Protein AF-A0A7L0F849-F1 (afdb_monomer_lite)

Secondary structure (DSSP, 8-state):
--------TT-HHHHHHHHTSS-HHHHHHHHHHHHHHHHHHHHHH--HHHHHHHHHHHHHHHHHTT---HHHHHHHHHHHHHHHTT-TTTHHHHHHHHHHHHHHHHHHHHHHHHHHHHHHHTT--------

Sequence (131 aa):
GQNKICFIPGMVGPMLEMTLIPEVELRKATIPIFFDMMVCEYQRTGEFKKFENEIILKLDHEVEGGRGDEHYMQLFESILTECASQYTDIFNLVEGFVSLVKGLLEKLLDYRTVMNDESKDNRMSCTVNLL

pLDDT: mean 84.57, std 17.0, range [39.69, 98.25]

Radius of gyration: 18.95 Å; chains: 1; bounding box: 55×26×63 Å

InterPro domains:
  IPR026791 Dedicator of cytokinesis [PTHR45653] (1-131)
  IPR056372 Dedicator of cytokinesis, TPR repeats region [PF23554] (1-79)

Structure (mmCIF, N/CA/C/O backbone):
data_AF-A0A7L0F849-F1
#
_entry.id   AF-A0A7L0F849-F1
#
loop_
_atom_site.group_PDB
_atom_site.id
_atom_site.type_symbol
_atom_site.label_atom_id
_atom_site.label_alt_id
_atom_site.label_comp_id
_atom_site.label_asym_id
_atom_site.label_entity_id
_atom_site.label_seq_id
_atom_site.pdbx_PDB_ins_code
_atom_site.Cartn_x
_atom_site.Cartn_y
_atom_site.Cartn_z
_atom_site.occupancy
_atom_site.B_iso_or_equiv
_atom_site.auth_seq_id
_atom_site.auth_comp_id
_atom_site.auth_asym_id
_atom_site.auth_atom_id
_atom_site.pdbx_PDB_model_num
ATOM 1 N N . GLY A 1 1 ? -17.677 -10.323 14.337 1.00 42.34 1 GLY A N 1
ATOM 2 C CA . GLY A 1 1 ? -17.640 -11.478 15.259 1.00 42.34 1 GLY A CA 1
ATOM 3 C C . GLY A 1 1 ? -16.326 -11.483 16.014 1.00 42.34 1 GLY A C 1
ATOM 4 O O . GLY A 1 1 ? -15.367 -10.921 15.505 1.00 42.34 1 GLY A O 1
ATOM 5 N N . GLN A 1 2 ? -16.275 -12.108 17.192 1.00 40.06 2 GLN A N 1
ATOM 6 C CA . GLN A 1 2 ? -15.098 -12.186 18.083 1.00 40.06 2 GLN A CA 1
ATOM 7 C C . GLN A 1 2 ? -13.898 -12.979 17.509 1.00 40.06 2 GLN A C 1
ATOM 9 O O . GLN A 1 2 ? -12.926 -13.212 18.212 1.00 40.06 2 GLN A O 1
ATOM 14 N N . ASN A 1 3 ? -13.942 -13.324 16.219 1.00 46.09 3 ASN A N 1
ATOM 15 C CA . ASN A 1 3 ? -12.873 -13.971 15.460 1.00 46.09 3 ASN A CA 1
ATOM 16 C C . ASN A 1 3 ? -12.267 -13.010 14.421 1.00 46.09 3 ASN A C 1
ATOM 18 O O . ASN A 1 3 ? -11.941 -13.434 13.314 1.00 46.09 3 ASN A O 1
ATOM 22 N N . LYS A 1 4 ? -12.171 -11.703 14.714 1.00 50.84 4 LYS A N 1
ATOM 23 C CA . LYS A 1 4 ? -11.289 -10.840 13.915 1.00 50.84 4 LYS A CA 1
ATOM 24 C C . LYS A 1 4 ? -9.880 -11.365 14.166 1.00 50.84 4 LYS A C 1
ATOM 26 O O . LYS A 1 4 ? -9.388 -11.233 15.281 1.00 50.84 4 LYS A O 1
ATOM 31 N N . ILE A 1 5 ? -9.351 -12.079 13.173 1.00 54.16 5 ILE A N 1
ATOM 32 C CA . ILE A 1 5 ? -8.058 -12.764 13.161 1.00 54.16 5 ILE A CA 1
ATOM 33 C C . ILE A 1 5 ? -7.067 -11.901 13.935 1.00 54.16 5 ILE A C 1
ATOM 35 O O . ILE A 1 5 ? -6.765 -10.785 13.516 1.00 54.16 5 ILE A O 1
ATOM 39 N N . CYS A 1 6 ? -6.651 -12.380 15.112 1.00 48.22 6 CYS A N 1
ATOM 40 C CA . CYS A 1 6 ? -5.618 -11.708 15.880 1.00 48.22 6 CYS A CA 1
ATOM 41 C C . CYS A 1 6 ? -4.441 -11.479 14.946 1.00 48.22 6 CYS A C 1
ATOM 43 O O . CYS A 1 6 ? -3.970 -12.417 14.298 1.00 48.22 6 CYS A O 1
ATOM 45 N N . PHE A 1 7 ? -3.971 -10.240 14.898 1.00 53.50 7 PHE A N 1
ATOM 46 C CA . PHE A 1 7 ? -2.702 -9.947 14.280 1.00 53.50 7 PHE A CA 1
ATOM 47 C C . PHE A 1 7 ? -1.636 -10.755 15.024 1.00 53.50 7 PHE A C 1
ATOM 49 O O . PHE A 1 7 ? -1.348 -10.490 16.191 1.00 53.50 7 PHE A O 1
ATOM 56 N N . ILE A 1 8 ? -1.110 -11.796 14.380 1.00 54.97 8 ILE A N 1
ATOM 57 C CA . ILE A 1 8 ? 0.139 -12.408 14.813 1.00 54.97 8 ILE A CA 1
ATOM 58 C C . ILE A 1 8 ? 1.214 -11.441 14.314 1.00 54.97 8 ILE A C 1
ATOM 60 O O . ILE A 1 8 ? 1.282 -11.231 13.098 1.00 54.97 8 ILE A O 1
ATOM 64 N N . PRO A 1 9 ? 2.022 -10.826 15.197 1.00 55.06 9 PRO A N 1
ATOM 65 C CA . PRO A 1 9 ? 3.178 -10.043 14.772 1.00 55.06 9 PRO A CA 1
ATOM 66 C C . PRO A 1 9 ? 3.971 -10.853 13.734 1.00 55.06 9 PRO A C 1
ATOM 68 O O . PRO A 1 9 ? 4.430 -11.952 14.038 1.00 55.06 9 PRO A O 1
ATOM 71 N N . GLY A 1 10 ? 4.026 -10.363 12.491 1.00 66.19 10 GLY A N 1
ATOM 72 C CA . GLY A 1 10 ? 4.572 -11.094 11.339 1.00 66.19 10 GLY A CA 1
ATOM 73 C C . GLY A 1 10 ? 3.582 -11.427 10.211 1.00 66.19 10 GLY A C 1
ATOM 74 O O . GLY A 1 10 ? 4.027 -11.848 9.150 1.00 66.19 10 GLY A O 1
ATOM 75 N N . MET A 1 11 ? 2.268 -11.214 10.373 1.00 73.88 11 MET A N 1
ATOM 76 C CA . MET A 1 11 ? 1.285 -11.426 9.288 1.00 73.88 11 MET A CA 1
ATOM 77 C C . MET A 1 11 ? 1.172 -10.262 8.295 1.00 73.88 11 MET A C 1
ATOM 79 O O . MET A 1 11 ? 0.661 -10.461 7.195 1.00 73.88 11 MET A O 1
ATOM 83 N N . VAL A 1 12 ? 1.651 -9.067 8.654 1.00 76.56 12 VAL A N 1
ATOM 84 C CA . VAL A 1 12 ? 1.634 -7.888 7.770 1.00 76.56 12 VAL A CA 1
ATOM 85 C C 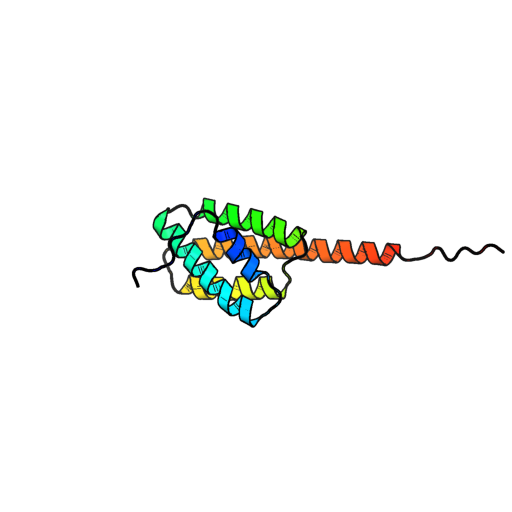. VAL A 1 12 ? 2.426 -8.147 6.490 1.00 76.56 12 VAL A C 1
ATOM 87 O O . VAL A 1 12 ? 1.913 -7.881 5.408 1.00 76.56 12 VAL A O 1
ATOM 90 N N . GLY A 1 13 ? 3.630 -8.717 6.604 1.00 83.69 13 GLY A N 1
ATOM 91 C CA . GLY A 1 13 ? 4.498 -9.001 5.460 1.00 83.69 13 GLY A CA 1
ATOM 92 C C . GLY A 1 13 ? 3.833 -9.927 4.436 1.00 83.69 13 GLY A C 1
ATOM 93 O O . GLY A 1 13 ? 3.614 -9.495 3.310 1.00 83.69 13 GLY A O 1
ATOM 94 N N . PRO A 1 14 ? 3.422 -11.151 4.819 1.00 88.19 14 PRO A N 1
ATOM 95 C CA . PRO A 1 14 ? 2.726 -12.068 3.918 1.00 88.19 14 PRO A CA 1
ATOM 96 C C . PRO A 1 14 ? 1.440 -11.490 3.316 1.00 88.19 14 PRO A C 1
ATOM 98 O O . PRO A 1 14 ? 1.124 -11.763 2.162 1.00 88.19 14 PRO A O 1
ATOM 101 N N . MET A 1 15 ? 0.689 -10.677 4.067 1.00 89.81 15 MET A N 1
ATOM 102 C CA . MET A 1 15 ? -0.529 -10.052 3.540 1.00 89.81 15 MET A CA 1
ATOM 103 C C . MET A 1 15 ? -0.223 -8.952 2.525 1.00 89.81 15 MET A C 1
ATOM 105 O O . MET A 1 15 ? -0.876 -8.904 1.488 1.00 89.81 15 MET A O 1
ATOM 109 N N . LEU A 1 16 ? 0.800 -8.131 2.764 1.00 90.75 16 LEU A N 1
ATOM 110 C CA . LEU A 1 16 ? 1.300 -7.170 1.778 1.00 90.75 16 LEU A CA 1
ATOM 111 C C . LEU A 1 16 ? 1.851 -7.880 0.532 1.00 90.75 16 LEU A C 1
ATOM 113 O O . LEU A 1 16 ? 1.637 -7.454 -0.596 1.00 90.75 16 LEU A O 1
ATOM 117 N N . GLU A 1 17 ? 2.528 -9.012 0.703 1.00 93.19 17 GLU A N 1
ATOM 118 C CA . GLU A 1 17 ? 2.983 -9.815 -0.427 1.00 93.19 17 GLU A CA 1
ATOM 119 C C . GLU A 1 17 ? 1.801 -10.331 -1.260 1.00 93.19 17 GLU A C 1
ATOM 121 O O . GLU A 1 17 ? 1.875 -10.332 -2.486 1.00 93.19 17 GLU A O 1
ATOM 126 N N . MET A 1 18 ? 0.685 -10.718 -0.644 1.00 94.44 18 MET A N 1
ATOM 127 C CA . MET A 1 18 ? -0.509 -11.135 -1.388 1.00 94.44 18 MET A CA 1
ATOM 128 C C . MET A 1 18 ? -1.090 -9.998 -2.241 1.00 94.44 18 MET A C 1
ATOM 130 O O . MET A 1 18 ? -1.483 -10.242 -3.383 1.00 94.44 18 MET A O 1
ATOM 134 N N . THR A 1 19 ? -1.085 -8.754 -1.744 1.00 96.00 19 THR A N 1
ATOM 135 C CA . THR A 1 19 ? -1.595 -7.601 -2.510 1.00 96.00 19 THR A CA 1
ATOM 136 C C . THR A 1 19 ? -0.737 -7.287 -3.739 1.00 96.00 19 THR A C 1
ATOM 138 O O . THR A 1 19 ? -1.227 -6.682 -4.687 1.00 96.00 19 THR A O 1
ATOM 141 N N . LEU A 1 20 ? 0.524 -7.721 -3.777 1.00 96.38 20 LEU A N 1
ATOM 142 C CA . LEU A 1 20 ? 1.445 -7.475 -4.891 1.00 96.38 20 LEU A CA 1
ATOM 143 C C . LEU A 1 20 ? 1.316 -8.481 -6.050 1.00 96.38 20 LEU A C 1
ATOM 145 O O . LEU A 1 20 ? 1.956 -8.301 -7.089 1.00 96.38 20 LEU A O 1
ATOM 149 N N . ILE A 1 21 ? 0.508 -9.538 -5.912 1.00 96.44 21 ILE A N 1
ATOM 150 C CA . ILE A 1 21 ? 0.276 -10.521 -6.983 1.00 96.44 21 ILE A CA 1
ATOM 151 C C . ILE A 1 21 ? -0.410 -9.823 -8.176 1.00 96.44 21 ILE A C 1
ATOM 153 O O . ILE A 1 21 ? -1.365 -9.072 -7.962 1.00 96.44 21 ILE A O 1
ATOM 157 N N . PRO A 1 22 ? 0.045 -10.024 -9.432 1.00 95.75 22 PRO A N 1
ATOM 158 C CA . PRO A 1 22 ? -0.497 -9.360 -10.623 1.00 95.75 22 PRO A CA 1
ATOM 159 C C . PRO A 1 22 ? -1.827 -9.959 -11.099 1.00 95.75 22 PRO A C 1
ATOM 161 O O . PRO A 1 22 ? -2.015 -10.263 -12.273 1.00 95.75 22 PRO A O 1
ATOM 164 N N . GLU A 1 23 ? -2.771 -10.105 -10.173 1.00 97.38 23 GLU A N 1
ATOM 165 C CA . GLU A 1 23 ? -4.129 -10.569 -10.424 1.00 97.38 23 GLU A CA 1
ATOM 166 C C . GLU A 1 23 ? -5.116 -9.550 -9.849 1.00 97.38 23 GLU A C 1
ATOM 168 O O . GLU A 1 23 ? -5.223 -9.373 -8.638 1.00 97.38 23 GLU A O 1
ATOM 173 N N . VAL A 1 24 ? -5.826 -8.842 -10.731 1.00 95.62 24 VAL A N 1
ATOM 174 C CA . VAL A 1 24 ? -6.680 -7.698 -10.363 1.00 95.62 24 VAL A CA 1
ATOM 175 C C . VAL A 1 24 ? -7.746 -8.050 -9.329 1.00 95.62 24 VAL A C 1
ATOM 177 O O . VAL A 1 24 ? -7.943 -7.300 -8.374 1.00 95.62 24 VAL A O 1
ATOM 180 N N . GLU A 1 25 ? -8.405 -9.194 -9.492 1.00 97.06 25 GLU A N 1
ATOM 181 C CA . GLU A 1 25 ? -9.464 -9.630 -8.583 1.00 97.06 25 GLU A CA 1
ATOM 182 C C . GLU A 1 25 ? -8.894 -9.990 -7.210 1.00 97.06 25 GLU A C 1
ATOM 184 O O . GLU A 1 25 ? -9.483 -9.640 -6.187 1.00 97.06 25 GLU A O 1
ATOM 189 N N . LEU A 1 26 ? -7.694 -10.580 -7.173 1.00 96.31 26 LEU A N 1
ATOM 190 C CA . LEU A 1 26 ? -7.002 -10.846 -5.919 1.00 96.31 26 LEU A CA 1
ATOM 191 C C . LEU A 1 26 ? -6.623 -9.541 -5.219 1.00 96.31 26 LEU A C 1
ATOM 193 O O . LEU A 1 26 ? -6.955 -9.381 -4.051 1.00 96.31 26 LEU A O 1
ATOM 197 N N . ARG A 1 27 ? -6.033 -8.571 -5.932 1.00 97.75 27 ARG A N 1
ATOM 198 C CA . ARG A 1 27 ? -5.692 -7.246 -5.379 1.00 97.75 27 ARG A CA 1
ATOM 199 C C . ARG A 1 27 ? -6.905 -6.567 -4.755 1.00 97.75 27 ARG A C 1
ATOM 201 O O . ARG A 1 27 ? -6.845 -6.133 -3.605 1.00 97.75 27 ARG A O 1
ATOM 208 N N . LYS A 1 28 ? -8.015 -6.519 -5.495 1.00 97.50 28 LYS A N 1
ATOM 209 C CA . LYS A 1 28 ? -9.278 -5.931 -5.033 1.00 97.50 28 LYS A CA 1
ATOM 210 C C . LYS A 1 28 ? -9.855 -6.649 -3.816 1.00 97.50 28 LYS A C 1
ATOM 212 O O . LYS A 1 28 ? -10.481 -5.996 -2.991 1.00 97.50 28 LYS A O 1
ATOM 217 N N . ALA A 1 29 ? -9.636 -7.955 -3.681 1.00 96.31 29 ALA A N 1
ATOM 218 C CA . ALA A 1 29 ? -10.049 -8.708 -2.503 1.00 96.31 29 ALA A CA 1
ATOM 219 C C . ALA A 1 29 ? -9.094 -8.514 -1.311 1.00 96.31 29 ALA A C 1
ATOM 221 O O . ALA A 1 29 ? -9.545 -8.423 -0.172 1.00 96.31 29 ALA A O 1
ATOM 222 N N . THR A 1 30 ? -7.782 -8.437 -1.546 1.00 96.19 30 THR A N 1
ATOM 223 C CA . THR A 1 30 ? -6.766 -8.430 -0.483 1.00 96.19 30 THR A CA 1
ATOM 224 C C . THR A 1 30 ? -6.472 -7.044 0.078 1.00 96.19 30 THR A C 1
ATOM 226 O O . THR A 1 30 ? -6.189 -6.940 1.266 1.00 96.19 30 THR A O 1
ATOM 229 N N . ILE A 1 31 ? -6.539 -5.976 -0.727 1.00 96.69 31 ILE A N 1
ATOM 230 C CA . ILE A 1 31 ? -6.241 -4.608 -0.261 1.00 96.69 31 ILE A CA 1
ATOM 231 C C . ILE A 1 31 ? -7.233 -4.144 0.830 1.00 96.69 31 ILE A C 1
ATOM 233 O O . ILE A 1 31 ? -6.767 -3.633 1.849 1.00 96.69 31 ILE A O 1
ATOM 237 N N . PRO A 1 32 ? -8.559 -4.374 0.718 1.00 95.44 32 PRO A N 1
ATOM 238 C CA . PRO A 1 32 ? -9.491 -4.068 1.808 1.00 95.44 32 PRO A CA 1
ATOM 239 C C . PRO A 1 32 ? -9.216 -4.884 3.077 1.00 95.44 32 PRO A C 1
ATOM 241 O O . PRO A 1 32 ? -9.283 -4.358 4.182 1.00 95.44 32 PRO A O 1
ATOM 244 N N . ILE A 1 33 ? -8.846 -6.162 2.933 1.00 93.44 33 ILE A N 1
ATOM 245 C CA . ILE A 1 33 ? -8.486 -7.017 4.076 1.00 93.44 33 ILE A CA 1
ATOM 246 C C . ILE A 1 33 ? -7.224 -6.478 4.761 1.00 93.44 33 ILE A C 1
ATOM 248 O O . ILE A 1 33 ? -7.163 -6.402 5.986 1.00 93.44 33 ILE A O 1
ATOM 252 N N . PHE A 1 34 ? -6.229 -6.064 3.976 1.00 92.06 34 PHE A N 1
ATOM 253 C CA . PHE A 1 34 ? -5.016 -5.426 4.478 1.00 92.06 34 PHE A CA 1
ATOM 254 C C . PHE A 1 34 ? -5.327 -4.117 5.224 1.00 92.06 34 PHE A C 1
ATOM 256 O O . PHE A 1 34 ? -4.778 -3.883 6.302 1.00 92.06 34 PHE A O 1
ATOM 263 N N . PHE A 1 35 ? -6.254 -3.302 4.712 1.00 92.44 35 PHE A N 1
ATOM 264 C CA . PHE A 1 35 ? -6.747 -2.120 5.420 1.00 92.44 35 PHE A CA 1
ATOM 265 C C . PHE A 1 35 ? -7.392 -2.484 6.762 1.00 92.44 35 PHE A C 1
ATOM 267 O O . PHE A 1 35 ? -7.029 -1.916 7.791 1.00 92.44 35 PHE A O 1
ATOM 274 N N . ASP A 1 36 ? -8.305 -3.456 6.785 1.00 90.62 36 ASP A N 1
ATOM 275 C CA . ASP A 1 36 ? -8.955 -3.892 8.024 1.00 90.62 36 ASP A CA 1
ATOM 276 C C . ASP A 1 36 ? -7.926 -4.364 9.062 1.00 90.62 36 ASP A C 1
ATOM 278 O O . ASP A 1 36 ? -8.053 -4.069 10.254 1.00 90.62 36 ASP A O 1
ATOM 282 N N . MET A 1 37 ? -6.871 -5.052 8.613 1.00 86.19 37 MET A N 1
ATOM 283 C CA . MET A 1 37 ? -5.755 -5.454 9.468 1.00 86.19 37 MET A CA 1
ATOM 284 C C . MET A 1 37 ? -5.000 -4.251 10.039 1.00 86.19 37 MET A C 1
ATOM 286 O O . MET A 1 37 ? -4.744 -4.221 11.244 1.00 86.19 37 MET A O 1
ATOM 290 N N . MET A 1 38 ? -4.685 -3.252 9.210 1.00 86.88 38 MET A N 1
ATOM 291 C CA . MET A 1 38 ? -4.054 -2.002 9.644 1.00 86.88 38 MET A CA 1
ATOM 292 C C . MET A 1 38 ? -4.886 -1.305 10.725 1.00 86.88 38 MET A C 1
ATOM 294 O O . MET A 1 38 ? -4.360 -0.939 11.778 1.00 86.88 38 MET A O 1
ATOM 298 N N . VAL A 1 39 ? -6.193 -1.147 10.495 1.00 87.75 39 VAL A N 1
ATOM 299 C CA . VAL A 1 39 ? -7.097 -0.488 11.448 1.00 87.75 39 VAL A CA 1
ATOM 300 C C . VAL A 1 39 ? -7.178 -1.264 12.756 1.00 87.75 39 VAL A C 1
ATOM 302 O O . VAL A 1 39 ? -7.086 -0.667 13.828 1.00 87.75 39 VAL A O 1
ATOM 305 N N . CYS A 1 40 ? -7.314 -2.590 12.696 1.00 85.00 40 CYS A N 1
ATOM 306 C CA . CYS A 1 40 ? -7.338 -3.422 13.896 1.00 85.00 40 CYS A CA 1
ATOM 307 C C . CYS A 1 40 ? -6.037 -3.327 14.704 1.00 85.00 40 CYS A C 1
ATOM 309 O O . CYS A 1 40 ? -6.092 -3.247 15.933 1.00 85.00 40 CYS A O 1
ATOM 311 N N . GLU A 1 41 ? -4.879 -3.294 14.046 1.00 81.75 41 GLU A N 1
ATOM 312 C CA . GLU A 1 41 ? -3.592 -3.164 14.733 1.00 81.75 41 GLU A CA 1
ATOM 313 C C . GLU A 1 41 ? -3.413 -1.775 15.357 1.00 81.75 41 GLU A C 1
ATOM 315 O O . GLU A 1 41 ? -2.967 -1.658 16.506 1.00 81.75 41 GLU A 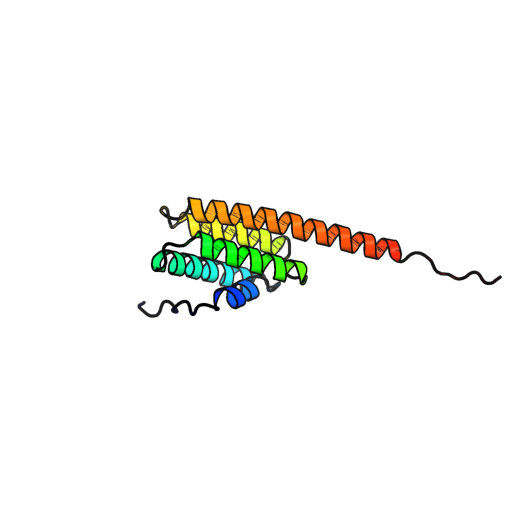O 1
ATOM 320 N N . TYR A 1 42 ? -3.835 -0.720 14.656 1.00 85.69 42 TYR A N 1
ATOM 321 C CA . TYR A 1 42 ? -3.836 0.634 15.200 1.00 85.69 42 TYR A CA 1
ATOM 322 C C . TYR A 1 42 ? -4.768 0.762 16.411 1.00 85.69 42 TYR A C 1
ATOM 324 O O . TYR A 1 42 ? -4.358 1.288 17.440 1.00 85.69 42 TYR A O 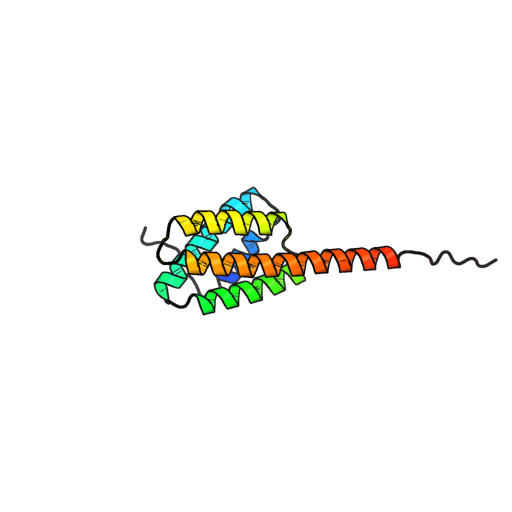1
ATOM 332 N N . GLN A 1 43 ? -5.984 0.215 16.348 1.00 86.44 43 GLN A N 1
ATOM 333 C CA . GLN A 1 43 ? -6.928 0.222 17.475 1.00 86.44 43 GLN A CA 1
ATOM 334 C C . GLN A 1 43 ? -6.386 -0.511 18.710 1.00 86.44 43 GLN A C 1
ATOM 336 O O . GLN A 1 43 ? -6.759 -0.188 19.837 1.00 86.44 43 GLN A O 1
ATOM 341 N N . ARG A 1 44 ? -5.512 -1.502 18.509 1.00 83.25 44 ARG A N 1
ATOM 342 C CA . ARG A 1 44 ? -4.921 -2.301 19.585 1.00 83.25 44 ARG A CA 1
ATOM 343 C C . ARG A 1 44 ? -3.694 -1.642 20.213 1.00 83.25 44 ARG A C 1
ATOM 345 O O . ARG A 1 44 ? -3.505 -1.745 21.421 1.00 83.25 44 ARG A O 1
ATOM 352 N N . THR A 1 45 ? -2.831 -1.040 19.398 1.00 84.44 45 THR A N 1
ATOM 353 C CA . THR A 1 45 ? -1.522 -0.520 19.835 1.00 84.44 45 THR A CA 1
ATOM 354 C C . THR A 1 45 ? -1.498 0.991 20.022 1.00 84.44 45 THR A C 1
ATOM 356 O O . THR A 1 45 ? -0.715 1.492 20.822 1.00 84.44 45 THR A O 1
ATOM 359 N N . GLY A 1 46 ? -2.322 1.721 19.270 1.00 86.00 46 GLY A N 1
ATOM 360 C CA . GLY A 1 46 ? -2.232 3.170 19.110 1.00 86.00 46 GLY A CA 1
ATOM 361 C C . GLY A 1 46 ? -1.012 3.638 18.303 1.00 86.00 46 GLY A C 1
ATOM 362 O O . GLY A 1 46 ? -0.823 4.842 18.140 1.00 86.00 46 GLY A O 1
ATOM 363 N N . GLU A 1 47 ? -0.179 2.731 17.778 1.00 85.50 47 GLU A N 1
ATOM 364 C CA . GLU A 1 47 ? 1.117 3.060 17.169 1.00 85.50 47 GLU A CA 1
ATOM 365 C C . GLU A 1 47 ? 1.081 3.015 15.633 1.00 85.50 47 GLU A C 1
ATOM 367 O O . GLU A 1 47 ? 1.676 2.141 15.003 1.00 85.50 47 GLU A O 1
ATOM 372 N N . PHE A 1 48 ? 0.433 3.999 14.998 1.00 87.88 48 PHE A N 1
ATOM 373 C CA . PHE A 1 48 ? 0.338 4.044 13.528 1.00 87.88 48 PHE A CA 1
ATOM 374 C C . PHE A 1 48 ? 1.711 4.123 12.840 1.00 87.88 48 PHE A C 1
ATOM 376 O O . PHE A 1 48 ? 1.966 3.429 11.862 1.00 87.88 48 PHE A O 1
ATOM 383 N N . LYS A 1 49 ? 2.640 4.915 13.393 1.00 88.44 49 LYS A N 1
ATOM 384 C CA . LYS A 1 49 ? 3.980 5.107 12.811 1.00 88.44 49 LYS A CA 1
ATOM 385 C C . LYS A 1 49 ? 4.812 3.833 12.726 1.00 88.44 49 LYS A C 1
ATOM 387 O O . LYS A 1 49 ? 5.622 3.684 11.817 1.00 88.44 49 LYS A O 1
ATOM 392 N N . LYS A 1 50 ? 4.664 2.931 13.696 1.00 85.00 50 LYS A N 1
ATOM 393 C CA . LYS A 1 50 ? 5.410 1.672 13.695 1.00 85.00 50 LYS A CA 1
ATOM 394 C C . LYS A 1 50 ? 4.958 0.793 12.531 1.00 85.00 50 LYS A C 1
ATOM 396 O O . LYS A 1 50 ? 5.802 0.282 11.804 1.00 85.00 50 LYS A O 1
ATOM 401 N N . PHE A 1 51 ? 3.642 0.701 12.343 1.00 84.25 51 PHE A N 1
ATOM 402 C CA . PHE A 1 51 ? 3.032 0.019 11.209 1.00 84.25 51 PHE A CA 1
ATOM 403 C C . PHE A 1 51 ? 3.454 0.659 9.878 1.00 84.25 51 PHE A C 1
ATOM 405 O O . PHE A 1 51 ? 3.970 -0.034 9.011 1.00 84.25 51 PHE A O 1
ATOM 412 N N . GLU A 1 52 ? 3.314 1.980 9.741 1.00 90.62 52 GLU A N 1
ATOM 413 C CA . GLU A 1 52 ? 3.703 2.737 8.541 1.00 90.62 52 GLU A CA 1
ATOM 414 C C . GLU A 1 52 ? 5.146 2.437 8.107 1.00 90.62 52 GLU A C 1
ATOM 416 O O . GLU A 1 52 ? 5.381 2.073 6.954 1.00 90.62 52 GLU A O 1
ATOM 421 N N . ASN A 1 53 ? 6.105 2.513 9.035 1.00 90.12 53 ASN A N 1
ATOM 422 C CA . ASN A 1 53 ? 7.512 2.237 8.742 1.00 90.12 53 ASN A CA 1
ATOM 423 C C . ASN A 1 53 ? 7.751 0.784 8.305 1.00 90.12 53 ASN A C 1
ATOM 425 O O . ASN A 1 53 ? 8.536 0.545 7.390 1.00 90.12 53 ASN A O 1
ATOM 429 N N . GLU A 1 54 ? 7.093 -0.184 8.951 1.00 88.50 54 GLU A N 1
ATOM 430 C CA . GLU A 1 54 ? 7.215 -1.602 8.594 1.00 88.50 54 GLU A CA 1
ATOM 431 C C . GLU A 1 54 ? 6.708 -1.861 7.168 1.00 88.50 54 GLU A C 1
ATOM 433 O O . GLU A 1 54 ? 7.380 -2.543 6.392 1.00 88.50 54 GLU A O 1
ATOM 438 N N . ILE A 1 55 ? 5.570 -1.263 6.794 1.00 90.38 55 ILE A N 1
ATOM 439 C CA . ILE A 1 55 ? 5.019 -1.393 5.441 1.00 90.38 55 ILE A CA 1
ATOM 440 C C . ILE A 1 55 ? 5.912 -0.733 4.401 1.00 90.38 55 ILE A C 1
ATOM 442 O O . ILE A 1 55 ? 6.169 -1.345 3.370 1.00 90.38 55 ILE A O 1
ATOM 446 N N . ILE A 1 56 ? 6.404 0.480 4.664 1.00 92.94 56 ILE A N 1
ATOM 447 C CA . ILE A 1 56 ? 7.300 1.190 3.744 1.00 92.94 56 ILE A CA 1
ATOM 448 C C . ILE A 1 56 ? 8.551 0.352 3.469 1.00 92.94 56 ILE A C 1
ATOM 450 O O . ILE A 1 56 ? 8.868 0.107 2.310 1.00 92.94 56 ILE A O 1
ATOM 454 N N . LEU A 1 57 ? 9.213 -0.146 4.519 1.00 92.12 57 LEU A N 1
ATOM 455 C CA . LEU A 1 57 ? 10.423 -0.966 4.389 1.00 92.12 57 LEU A CA 1
ATOM 456 C C . LEU A 1 57 ? 10.171 -2.256 3.605 1.00 92.12 57 LEU A C 1
ATOM 458 O O . LEU A 1 57 ? 10.986 -2.657 2.776 1.00 92.12 57 LEU A O 1
ATOM 462 N N . LYS A 1 58 ? 9.049 -2.930 3.871 1.00 91.88 58 LYS A N 1
ATOM 463 C CA . LYS A 1 58 ? 8.718 -4.173 3.177 1.00 91.88 58 LYS A CA 1
ATOM 464 C C . LYS A 1 58 ? 8.352 -3.906 1.720 1.00 91.88 58 LYS A C 1
ATOM 466 O O . LYS A 1 58 ? 8.806 -4.636 0.850 1.00 91.88 58 LYS A O 1
ATOM 471 N N . LEU A 1 59 ? 7.569 -2.865 1.447 1.00 94.38 59 LEU A N 1
ATOM 472 C CA . LEU A 1 59 ? 7.161 -2.514 0.092 1.00 94.38 59 LEU A CA 1
ATOM 473 C C . LEU A 1 59 ? 8.357 -2.115 -0.776 1.00 94.38 59 LEU A C 1
ATOM 475 O O . LEU A 1 59 ? 8.442 -2.572 -1.911 1.00 94.38 59 LEU A O 1
ATOM 479 N N . ASP A 1 60 ? 9.281 -1.327 -0.225 1.00 93.88 60 ASP A N 1
ATOM 480 C CA . ASP A 1 60 ? 10.551 -0.967 -0.861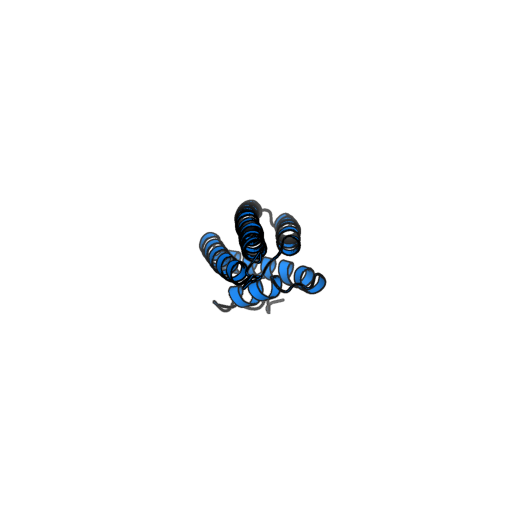 1.00 93.88 60 ASP A CA 1
ATOM 481 C C . ASP A 1 60 ? 11.302 -2.226 -1.325 1.00 93.88 60 ASP A C 1
ATOM 483 O O . ASP A 1 60 ? 11.527 -2.421 -2.519 1.00 93.88 60 ASP A O 1
ATOM 487 N N . HIS A 1 61 ? 11.526 -3.169 -0.403 1.00 93.25 61 HIS A N 1
ATOM 488 C CA . HIS A 1 61 ? 12.185 -4.441 -0.698 1.00 93.25 61 HIS A CA 1
ATOM 489 C C . HIS A 1 61 ? 11.469 -5.278 -1.773 1.00 93.25 61 HIS A C 1
ATOM 491 O O . HIS A 1 61 ? 12.107 -5.811 -2.682 1.00 93.25 61 HIS A O 1
ATOM 497 N N . GLU A 1 62 ? 10.144 -5.422 -1.686 1.00 94.38 62 GLU A N 1
ATOM 498 C CA . GLU A 1 62 ? 9.388 -6.230 -2.650 1.00 94.38 62 GLU A CA 1
ATOM 499 C C . GLU A 1 62 ? 9.403 -5.612 -4.059 1.00 94.38 62 GLU A C 1
ATOM 501 O O . GLU A 1 62 ? 9.458 -6.338 -5.057 1.00 94.38 62 GLU A O 1
ATOM 506 N N . VAL A 1 63 ? 9.362 -4.279 -4.157 1.00 93.81 63 VAL A N 1
ATOM 507 C CA . VAL A 1 63 ? 9.352 -3.567 -5.442 1.00 93.81 63 VAL A CA 1
ATOM 508 C C . VAL A 1 63 ? 10.735 -3.557 -6.087 1.00 93.81 63 VAL A C 1
ATOM 510 O O . VAL A 1 63 ? 10.835 -3.800 -7.294 1.00 93.81 63 VAL A O 1
ATOM 513 N N . GLU A 1 64 ? 11.801 -3.379 -5.302 1.00 90.06 64 GLU A N 1
ATOM 514 C CA . GLU A 1 64 ? 13.180 -3.619 -5.750 1.00 90.06 64 GLU A CA 1
ATOM 515 C C . GLU A 1 64 ? 13.371 -5.067 -6.232 1.00 90.06 64 GLU A C 1
ATOM 517 O O . GLU A 1 64 ? 14.034 -5.312 -7.241 1.00 90.06 64 GLU A O 1
ATOM 522 N N . GLY A 1 65 ? 12.708 -6.029 -5.578 1.00 91.25 65 GLY A N 1
ATOM 523 C CA . GLY A 1 65 ? 12.623 -7.435 -5.991 1.00 91.25 65 GLY A CA 1
ATOM 524 C C . GLY A 1 65 ? 11.821 -7.690 -7.277 1.00 91.25 65 GLY A C 1
ATOM 525 O O . GLY A 1 65 ? 11.636 -8.842 -7.673 1.00 91.25 65 GLY A O 1
ATOM 526 N N . GLY A 1 66 ? 11.338 -6.641 -7.947 1.00 91.56 66 GLY A N 1
ATOM 527 C CA . GLY A 1 66 ? 10.649 -6.711 -9.235 1.00 91.56 66 GLY A CA 1
ATOM 528 C C . GLY A 1 66 ? 9.129 -6.854 -9.144 1.00 91.56 66 GLY A C 1
ATOM 529 O O . GLY A 1 66 ? 8.473 -7.004 -10.182 1.00 91.56 66 GLY A O 1
ATOM 530 N N . ARG A 1 67 ? 8.550 -6.793 -7.941 1.00 94.94 67 ARG A N 1
ATOM 531 C CA . ARG A 1 67 ? 7.098 -6.856 -7.727 1.00 94.94 67 ARG A CA 1
ATOM 532 C C . ARG A 1 67 ? 6.467 -5.466 -7.780 1.00 94.94 67 ARG A C 1
ATOM 534 O O . ARG A 1 67 ? 7.159 -4.455 -7.839 1.00 94.94 67 ARG A O 1
ATOM 541 N N . GLY A 1 68 ? 5.138 -5.416 -7.783 1.00 95.00 68 GLY A N 1
ATOM 542 C CA . GLY A 1 68 ? 4.403 -4.163 -7.940 1.00 95.00 68 GLY A CA 1
ATOM 543 C C . GLY A 1 68 ? 4.473 -3.610 -9.367 1.00 95.00 68 GLY A C 1
ATOM 544 O O . GLY A 1 68 ? 5.387 -3.896 -10.144 1.00 95.00 68 GLY A O 1
ATOM 545 N N . ASP A 1 69 ? 3.451 -2.840 -9.710 1.00 96.31 69 ASP A N 1
ATOM 546 C CA . ASP A 1 69 ? 3.283 -2.175 -10.997 1.00 96.31 69 ASP A CA 1
ATOM 547 C C . ASP A 1 69 ? 2.394 -0.934 -10.818 1.00 96.31 69 ASP A C 1
ATOM 549 O O . ASP A 1 69 ? 1.837 -0.694 -9.742 1.00 96.31 69 ASP A O 1
ATOM 553 N N . GLU A 1 70 ? 2.259 -0.135 -11.874 1.00 96.69 70 GLU A N 1
ATOM 554 C CA . GLU A 1 70 ? 1.441 1.082 -11.851 1.00 96.69 70 GLU A CA 1
ATOM 555 C C . GLU A 1 70 ? -0.026 0.781 -11.503 1.00 96.69 70 GLU A C 1
ATOM 557 O O . GLU A 1 70 ? -0.667 1.512 -10.750 1.00 96.69 70 GLU A O 1
ATOM 562 N N . HIS A 1 71 ? -0.548 -0.351 -11.977 1.00 97.88 71 HIS A N 1
ATOM 563 C CA . HIS A 1 71 ? -1.914 -0.763 -11.681 1.00 97.88 71 HIS A CA 1
ATOM 564 C C . HIS A 1 71 ? -2.105 -1.110 -10.194 1.00 97.88 71 HIS A C 1
ATOM 566 O O . HIS A 1 71 ? -3.136 -0.783 -9.611 1.00 97.88 71 HIS A O 1
ATOM 572 N N . TYR A 1 72 ? -1.117 -1.736 -9.550 1.00 97.88 72 TYR A N 1
ATOM 573 C CA . TYR A 1 72 ? -1.106 -1.969 -8.108 1.00 97.88 72 TYR A CA 1
ATOM 574 C C . TYR A 1 72 ? -1.135 -0.646 -7.348 1.00 97.88 72 TYR A C 1
ATOM 576 O O . TYR A 1 72 ? -1.959 -0.494 -6.452 1.00 97.88 72 TYR A O 1
ATOM 584 N N . MET A 1 73 ? -0.286 0.310 -7.730 1.00 97.56 73 MET A N 1
ATOM 585 C CA . MET A 1 73 ? -0.226 1.632 -7.103 1.00 97.56 73 MET A CA 1
ATOM 586 C C . MET A 1 73 ? -1.582 2.347 -7.156 1.00 97.56 73 MET A C 1
ATOM 588 O O . MET A 1 73 ? -2.067 2.821 -6.130 1.00 97.56 73 MET A O 1
ATOM 592 N N . GLN A 1 74 ? -2.229 2.353 -8.325 1.00 98.06 74 GLN A N 1
ATOM 593 C CA . GLN A 1 74 ? -3.550 2.958 -8.514 1.00 98.06 74 GLN A CA 1
ATOM 594 C C . GLN A 1 74 ? -4.632 2.267 -7.671 1.00 98.06 74 GLN A C 1
ATOM 596 O O . GLN A 1 74 ? -5.436 2.934 -7.018 1.00 98.06 74 GLN A O 1
ATOM 601 N N . LEU A 1 75 ? -4.652 0.928 -7.649 1.00 98.25 75 LEU A N 1
ATOM 602 C CA . LEU A 1 75 ? -5.604 0.168 -6.832 1.00 98.25 75 LEU A CA 1
ATOM 603 C C . LEU A 1 75 ? -5.372 0.388 -5.335 1.00 98.25 75 LEU A C 1
ATOM 605 O O . LEU A 1 75 ? -6.336 0.537 -4.589 1.00 98.25 75 LEU A O 1
ATOM 609 N N . PHE A 1 76 ? -4.114 0.423 -4.899 1.00 97.50 76 PHE A N 1
ATOM 610 C CA . PHE A 1 76 ? -3.743 0.656 -3.508 1.00 97.50 76 PHE A CA 1
ATOM 611 C C . PHE A 1 76 ? -4.213 2.035 -3.039 1.00 97.50 76 PHE A C 1
ATOM 613 O O . PHE A 1 76 ? -4.901 2.129 -2.026 1.00 97.50 76 PHE A O 1
ATOM 620 N N . GLU A 1 77 ? -3.925 3.091 -3.807 1.00 98.00 77 GLU A N 1
ATOM 621 C CA . GLU A 1 77 ? -4.382 4.452 -3.507 1.00 98.00 77 GLU A CA 1
ATOM 622 C C . GLU A 1 77 ? -5.911 4.546 -3.468 1.00 98.00 77 GLU A C 1
ATOM 624 O O . GLU A 1 77 ? -6.476 5.038 -2.488 1.00 98.00 77 GLU A O 1
ATOM 629 N N . SER A 1 78 ? -6.585 4.046 -4.509 1.00 98.12 78 SER A N 1
ATOM 630 C CA . SER A 1 78 ? -8.040 4.158 -4.638 1.00 98.12 78 SER A CA 1
ATOM 631 C C . SER A 1 78 ? -8.765 3.424 -3.513 1.00 98.12 78 SER A C 1
ATOM 633 O O . SER A 1 78 ? -9.639 3.999 -2.866 1.00 98.12 78 SER A O 1
ATOM 635 N N . ILE A 1 79 ? -8.410 2.159 -3.272 1.00 98.00 79 ILE A N 1
ATOM 636 C CA . ILE A 1 79 ? -9.128 1.307 -2.321 1.00 98.00 79 ILE A CA 1
ATOM 637 C C . ILE A 1 79 ? -8.857 1.761 -0.888 1.00 98.00 79 ILE A C 1
ATOM 639 O O . ILE A 1 79 ? -9.795 1.861 -0.102 1.00 98.00 79 ILE A O 1
ATOM 643 N N . LEU A 1 80 ? -7.606 2.068 -0.525 1.00 96.69 80 LEU A N 1
ATOM 644 C CA . LEU A 1 80 ? -7.310 2.491 0.846 1.00 96.69 80 LEU A CA 1
ATOM 645 C C . LEU A 1 80 ? -7.947 3.836 1.185 1.00 96.69 80 LEU A C 1
ATOM 647 O O . LEU A 1 80 ? -8.458 3.989 2.292 1.00 96.69 80 LEU A O 1
ATOM 651 N N . THR A 1 81 ? -7.966 4.782 0.244 1.00 96.75 81 THR A N 1
ATOM 652 C CA . THR A 1 81 ? -8.649 6.071 0.431 1.00 96.75 81 THR A CA 1
ATOM 653 C C . THR A 1 81 ? -10.156 5.876 0.609 1.00 96.75 81 THR A C 1
ATOM 655 O O . THR A 1 81 ? -10.756 6.450 1.521 1.00 96.75 81 THR A O 1
ATOM 658 N N . GLU A 1 82 ? -10.772 5.017 -0.210 1.00 97.00 82 GLU A N 1
ATOM 659 C CA . GLU A 1 82 ? -12.193 4.678 -0.093 1.00 97.00 82 GLU A CA 1
ATOM 660 C C . GLU A 1 82 ? -12.505 4.007 1.253 1.00 97.00 82 GLU A C 1
ATOM 662 O O . GLU A 1 82 ? -13.432 4.422 1.953 1.00 97.00 82 GLU A O 1
ATOM 667 N N . CYS A 1 83 ? -11.707 3.022 1.668 1.00 95.94 83 CYS A N 1
ATOM 668 C CA . CYS A 1 83 ? -11.859 2.369 2.964 1.00 95.94 83 CYS A CA 1
ATOM 669 C C . CYS A 1 83 ? -11.680 3.361 4.125 1.00 95.94 83 CYS A C 1
ATOM 671 O O . CYS A 1 83 ? -12.494 3.374 5.049 1.00 95.94 83 CYS A O 1
ATOM 673 N N . ALA A 1 84 ? -10.667 4.230 4.066 1.00 94.56 84 ALA A N 1
ATOM 674 C CA . ALA A 1 84 ? -10.381 5.223 5.100 1.00 94.56 84 ALA A CA 1
ATOM 675 C C . ALA A 1 84 ? -11.511 6.239 5.279 1.00 94.56 84 ALA A C 1
ATOM 677 O O . ALA A 1 84 ? -11.753 6.682 6.401 1.00 94.56 84 ALA A O 1
ATOM 678 N N . SER A 1 85 ? -12.236 6.579 4.207 1.00 94.25 85 SER A N 1
ATOM 679 C CA . SER A 1 85 ? -13.361 7.526 4.260 1.00 94.25 85 SER A CA 1
ATOM 680 C C . SER A 1 85 ? -14.468 7.110 5.242 1.00 94.25 85 SER A C 1
ATOM 682 O O . SER A 1 85 ? -15.218 7.953 5.734 1.00 94.25 85 SER A O 1
ATOM 684 N N . GLN A 1 86 ? -14.534 5.819 5.587 1.00 92.31 86 GLN A N 1
ATOM 685 C CA . GLN A 1 86 ? -15.489 5.260 6.545 1.00 92.31 86 GLN A CA 1
ATOM 686 C C . GLN A 1 86 ? -15.036 5.411 8.012 1.00 92.31 86 GLN A C 1
ATOM 688 O O . GLN A 1 86 ? -15.815 5.124 8.920 1.00 92.31 86 GLN A O 1
ATOM 693 N N . TYR A 1 87 ? -13.802 5.869 8.266 1.00 90.50 87 TYR A N 1
ATOM 694 C CA . TYR A 1 87 ? -13.193 5.955 9.598 1.00 90.50 87 TYR A CA 1
ATOM 695 C C . TYR A 1 87 ? -12.599 7.345 9.866 1.00 90.50 87 TYR A C 1
ATOM 697 O O . TYR A 1 87 ? -11.403 7.584 9.688 1.00 90.50 87 TYR A O 1
ATOM 705 N N . THR A 1 88 ? -13.428 8.265 10.359 1.00 89.38 88 THR A N 1
ATOM 706 C CA . THR A 1 88 ? -13.056 9.678 10.552 1.00 89.38 88 THR A CA 1
ATOM 707 C C . THR A 1 88 ? -11.839 9.878 11.465 1.00 89.38 88 THR A C 1
ATOM 709 O O . THR A 1 88 ? -11.012 10.742 11.190 1.00 89.38 88 THR A O 1
ATOM 712 N N . ASP A 1 89 ? -11.684 9.054 12.506 1.00 88.94 89 ASP A N 1
ATOM 713 C CA . ASP A 1 89 ? -10.615 9.205 13.508 1.00 88.94 89 ASP A CA 1
ATOM 714 C C . ASP A 1 89 ? -9.209 8.909 12.963 1.00 88.94 89 ASP A C 1
ATOM 716 O O . ASP A 1 89 ? -8.218 9.421 13.481 1.00 88.94 89 ASP A O 1
ATOM 720 N N . ILE A 1 90 ? -9.113 8.083 11.917 1.00 90.81 90 ILE A N 1
ATOM 721 C CA . ILE A 1 90 ? -7.832 7.649 11.336 1.00 90.81 90 ILE A CA 1
ATOM 722 C C . ILE A 1 90 ? -7.630 8.144 9.909 1.00 90.81 90 ILE A C 1
ATOM 724 O O . ILE A 1 90 ? -6.546 7.958 9.364 1.00 90.81 90 ILE A O 1
ATOM 728 N N . PHE A 1 91 ? -8.650 8.762 9.307 1.00 94.00 91 PHE A N 1
ATOM 729 C CA . PHE A 1 91 ? -8.652 9.174 7.906 1.00 94.00 91 PHE A CA 1
ATOM 730 C C . PHE A 1 91 ? -7.371 9.925 7.522 1.00 94.00 91 PHE A C 1
ATOM 732 O O . PHE A 1 91 ? -6.666 9.493 6.619 1.00 94.00 91 PHE A O 1
ATOM 739 N N . ASN A 1 92 ? -7.007 10.966 8.279 1.00 94.81 92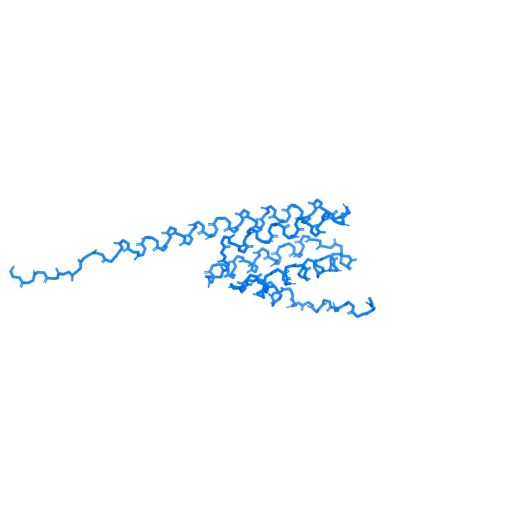 ASN A N 1
ATOM 740 C CA . ASN A 1 92 ? -5.817 11.779 7.999 1.00 94.81 92 ASN A CA 1
ATOM 741 C C . ASN A 1 92 ? -4.500 10.987 8.116 1.00 94.81 92 ASN A C 1
ATOM 743 O O . ASN A 1 92 ? -3.532 11.285 7.421 1.00 94.81 92 ASN A O 1
ATOM 747 N N . LEU A 1 93 ? -4.440 9.987 9.007 1.00 94.31 93 LEU A N 1
ATOM 748 C CA . LEU A 1 93 ? -3.261 9.125 9.146 1.00 94.31 93 LEU A CA 1
ATOM 749 C C . LEU A 1 93 ? -3.122 8.217 7.924 1.00 94.31 93 LEU A C 1
ATOM 751 O O . LEU A 1 93 ? -2.035 8.091 7.365 1.00 94.31 93 LEU A O 1
ATOM 755 N N . VAL A 1 94 ? -4.233 7.617 7.489 1.00 95.00 94 VAL A N 1
ATOM 756 C CA . VAL A 1 94 ? -4.246 6.736 6.319 1.00 95.00 94 VAL A CA 1
ATOM 757 C C . VAL A 1 94 ? -4.016 7.521 5.032 1.00 95.00 94 VAL A C 1
ATOM 759 O O . VAL A 1 94 ? -3.259 7.062 4.188 1.00 95.00 94 VAL A O 1
ATOM 762 N N . GLU A 1 95 ? -4.598 8.709 4.887 1.00 95.75 95 GLU A N 1
ATOM 763 C CA . GLU A 1 95 ? -4.364 9.591 3.740 1.00 95.75 95 GLU A CA 1
ATOM 764 C C . GLU A 1 95 ? -2.875 9.952 3.614 1.00 95.75 95 GLU A C 1
ATOM 766 O O . GLU A 1 95 ? -2.283 9.799 2.542 1.00 95.75 95 GLU A O 1
ATOM 771 N N . GLY A 1 96 ? -2.235 10.344 4.723 1.00 96.50 96 GLY A N 1
ATOM 772 C CA . GLY A 1 96 ? -0.794 10.598 4.759 1.00 96.50 96 GLY A CA 1
ATOM 773 C C . GLY A 1 96 ? 0.027 9.365 4.368 1.00 96.50 96 GLY A C 1
ATOM 774 O O . GLY A 1 96 ? 0.924 9.459 3.530 1.00 96.50 96 GLY A O 1
ATOM 775 N N . PHE A 1 97 ? -0.325 8.198 4.908 1.00 95.69 97 PHE A N 1
ATOM 776 C CA . PHE A 1 97 ? 0.308 6.924 4.566 1.00 95.69 97 PHE A CA 1
ATOM 777 C C . PHE A 1 97 ? 0.166 6.571 3.078 1.00 95.69 97 PHE A C 1
ATOM 779 O O . PHE A 1 97 ? 1.151 6.216 2.431 1.00 95.69 97 PHE A O 1
ATOM 786 N N . VAL A 1 98 ? -1.036 6.707 2.510 1.00 97.00 98 VAL A N 1
ATOM 787 C CA . VAL A 1 98 ? -1.302 6.450 1.089 1.00 97.00 98 VAL A CA 1
ATOM 788 C C . VAL A 1 98 ? -0.467 7.380 0.214 1.00 97.00 98 VAL A C 1
ATOM 790 O O . VAL A 1 98 ? 0.166 6.914 -0.733 1.00 97.00 98 VAL A O 1
ATOM 793 N N . SER A 1 99 ? -0.390 8.670 0.558 1.00 97.75 99 SER A N 1
ATOM 794 C CA . SER A 1 99 ? 0.444 9.629 -0.171 1.00 97.75 99 SER A CA 1
ATOM 795 C C . SER A 1 99 ? 1.932 9.269 -0.118 1.00 97.75 99 SER A C 1
ATOM 797 O O . SER A 1 99 ? 2.625 9.412 -1.127 1.00 97.75 99 SER A O 1
ATOM 799 N N . LEU A 1 100 ? 2.431 8.802 1.031 1.00 97.00 100 LEU A N 1
ATOM 800 C CA . LEU A 1 100 ? 3.820 8.362 1.183 1.00 97.00 100 LEU 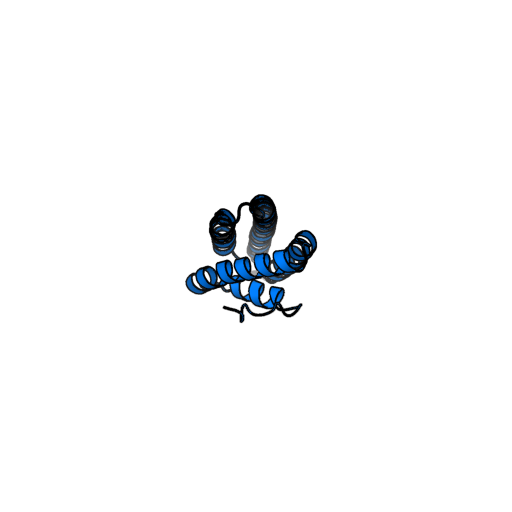A CA 1
ATOM 801 C C . LEU A 1 100 ? 4.111 7.118 0.341 1.00 97.00 100 LEU A C 1
ATOM 803 O O . LEU A 1 100 ? 5.094 7.096 -0.399 1.00 97.00 100 LEU A O 1
ATOM 807 N N . VAL A 1 101 ? 3.248 6.102 0.423 1.00 96.38 101 VAL A N 1
ATOM 808 C CA . VAL A 1 101 ? 3.398 4.854 -0.336 1.00 96.38 101 VAL A CA 1
ATOM 809 C C . VAL A 1 101 ? 3.313 5.104 -1.837 1.00 96.38 101 VAL A C 1
ATOM 811 O O . VAL A 1 101 ? 4.123 4.563 -2.586 1.00 96.38 101 VAL A O 1
ATOM 814 N N . LYS A 1 102 ? 2.390 5.956 -2.287 1.00 97.06 102 LYS A N 1
ATOM 815 C CA . LYS A 1 102 ? 2.303 6.354 -3.693 1.00 97.06 102 LYS A CA 1
ATOM 816 C C . LYS A 1 102 ? 3.604 6.990 -4.173 1.00 97.06 102 LYS A C 1
ATOM 818 O O . LYS A 1 102 ? 4.184 6.511 -5.139 1.00 97.06 102 LYS A O 1
ATOM 823 N N . GLY A 1 103 ? 4.106 8.003 -3.465 1.00 97.50 103 GLY A N 1
ATOM 824 C CA . GLY A 1 103 ? 5.346 8.680 -3.852 1.00 97.50 103 GLY A CA 1
ATOM 825 C C . GLY A 1 103 ? 6.584 7.775 -3.805 1.00 97.50 103 GLY A C 1
ATOM 826 O O . GLY A 1 103 ? 7.544 8.009 -4.539 1.00 97.50 103 GLY A O 1
ATOM 827 N N . LEU A 1 104 ? 6.585 6.742 -2.954 1.00 95.94 104 LEU A N 1
ATOM 828 C CA . LEU A 1 104 ? 7.598 5.684 -2.973 1.00 95.94 104 LEU A CA 1
ATOM 829 C C . LEU A 1 104 ? 7.473 4.827 -4.241 1.00 95.94 104 LEU A C 1
ATOM 831 O O . LEU A 1 104 ? 8.454 4.661 -4.962 1.00 95.94 104 LEU A O 1
ATOM 835 N N . LEU A 1 105 ? 6.272 4.314 -4.524 1.00 96.75 105 LEU A N 1
ATOM 836 C CA . LEU A 1 105 ? 6.005 3.459 -5.682 1.00 96.75 105 LEU A CA 1
ATOM 837 C C . LEU A 1 105 ? 6.311 4.167 -7.003 1.00 96.75 105 LEU A C 1
ATOM 839 O O . LEU A 1 105 ? 6.972 3.567 -7.843 1.00 96.75 105 LEU A O 1
ATOM 843 N N . GLU A 1 106 ? 5.911 5.431 -7.165 1.00 97.00 106 GLU A N 1
ATOM 844 C CA . GLU A 1 106 ? 6.233 6.247 -8.346 1.00 97.00 106 GLU A CA 1
ATOM 845 C C . GLU A 1 106 ? 7.746 6.249 -8.606 1.00 97.00 106 GLU A C 1
ATOM 847 O O . GLU A 1 106 ? 8.199 5.830 -9.668 1.00 97.00 106 GLU A O 1
ATOM 852 N N . LYS A 1 107 ? 8.551 6.595 -7.593 1.00 96.19 107 LYS A N 1
ATOM 853 C CA . LYS A 1 107 ? 10.016 6.659 -7.722 1.00 96.19 107 LYS A CA 1
ATOM 854 C C . LYS A 1 107 ? 10.651 5.309 -8.046 1.00 96.19 107 LYS A C 1
ATOM 856 O O . LYS A 1 107 ? 11.567 5.246 -8.864 1.00 96.19 107 LYS A O 1
ATOM 861 N N . LEU A 1 108 ? 10.205 4.237 -7.390 1.00 94.31 108 LEU A N 1
ATOM 862 C CA . LEU A 1 108 ? 10.766 2.901 -7.597 1.00 94.31 108 LEU A CA 1
ATOM 863 C C . LEU A 1 108 ? 10.398 2.337 -8.977 1.00 94.31 108 LEU A C 1
ATOM 865 O O . LEU A 1 108 ? 11.230 1.708 -9.635 1.00 94.31 108 LEU A O 1
ATOM 869 N N . LEU A 1 109 ? 9.167 2.572 -9.438 1.00 94.75 109 LEU A N 1
ATOM 870 C CA . LEU A 1 109 ? 8.711 2.149 -10.763 1.00 94.75 109 LEU A CA 1
ATOM 871 C C . LEU A 1 109 ? 9.380 2.964 -11.880 1.00 94.75 109 LEU A C 1
ATOM 873 O O . LEU A 1 109 ? 9.794 2.383 -12.889 1.00 94.75 109 LEU A O 1
ATOM 877 N N . ASP A 1 110 ? 9.576 4.268 -11.678 1.00 93.94 110 ASP A N 1
ATOM 878 C CA . ASP A 1 110 ? 10.347 5.123 -12.586 1.00 93.94 110 ASP A CA 1
ATOM 879 C C . ASP A 1 110 ? 11.793 4.627 -12.707 1.00 93.94 110 ASP A C 1
ATOM 881 O O . ASP A 1 110 ? 12.295 4.414 -13.814 1.00 93.94 110 ASP A O 1
ATOM 885 N N . TYR A 1 111 ? 12.447 4.349 -11.572 1.00 90.31 111 TYR A N 1
ATOM 886 C CA . TYR A 1 111 ? 13.803 3.799 -11.549 1.00 90.31 111 TYR A CA 1
ATOM 887 C C . TYR A 1 111 ? 13.900 2.470 -12.315 1.00 90.31 111 TYR A C 1
ATOM 889 O O . TYR A 1 111 ? 14.808 2.286 -13.128 1.00 90.31 111 TYR A O 1
ATOM 897 N N . ARG A 1 112 ? 12.935 1.557 -12.129 1.00 87.75 112 ARG A N 1
ATOM 898 C CA . ARG A 1 112 ? 12.880 0.283 -12.870 1.00 87.75 112 ARG A CA 1
ATOM 899 C C . ARG A 1 112 ? 12.739 0.483 -14.373 1.00 87.75 112 ARG A C 1
ATOM 901 O O . ARG A 1 112 ? 13.324 -0.286 -15.134 1.00 87.75 112 ARG A O 1
ATOM 908 N N . THR A 1 113 ? 11.967 1.480 -14.797 1.00 86.25 113 THR A N 1
ATOM 909 C CA . THR A 1 113 ? 11.764 1.787 -16.217 1.00 86.25 113 THR A CA 1
ATOM 910 C C . THR A 1 113 ? 13.074 2.245 -16.854 1.00 86.25 113 THR A C 1
ATOM 912 O O . THR A 1 113 ? 13.501 1.662 -17.849 1.00 86.25 113 THR A O 1
ATOM 915 N N . VAL A 1 114 ? 13.773 3.188 -16.214 1.00 86.25 114 VAL A N 1
ATOM 916 C CA . VAL A 1 114 ? 15.072 3.695 -16.687 1.00 86.25 114 VAL A CA 1
ATOM 917 C C . VAL A 1 114 ? 16.127 2.584 -16.738 1.00 86.25 114 VAL A C 1
ATOM 919 O O . VAL A 1 114 ? 16.770 2.392 -17.769 1.00 86.25 114 VAL A O 1
ATOM 922 N N . MET A 1 115 ? 16.268 1.792 -15.670 1.00 81.44 115 MET A N 1
ATOM 923 C CA . MET A 1 115 ? 17.265 0.712 -15.611 1.00 81.44 115 MET A CA 1
ATOM 924 C C . MET A 1 115 ? 17.020 -0.389 -16.655 1.00 81.44 115 MET A C 1
ATOM 926 O O . MET A 1 115 ? 17.965 -0.961 -17.210 1.00 81.44 115 MET A O 1
ATOM 930 N N . ASN A 1 116 ? 15.755 -0.701 -16.951 1.00 74.62 116 ASN A N 1
ATOM 931 C CA . ASN A 1 116 ? 15.419 -1.655 -18.008 1.00 74.62 116 ASN A CA 1
ATOM 932 C C . ASN A 1 116 ? 15.738 -1.121 -19.410 1.00 74.62 116 ASN A C 1
ATOM 934 O O . ASN A 1 116 ? 16.089 -1.918 -20.285 1.00 74.62 116 ASN A O 1
ATOM 938 N N . ASP A 1 117 ? 15.616 0.185 -19.637 1.00 69.69 117 ASP A N 1
ATOM 939 C CA . ASP A 1 117 ? 15.909 0.797 -20.934 1.00 69.69 117 ASP A CA 1
ATOM 940 C C . ASP A 1 117 ? 17.423 0.908 -21.187 1.00 69.69 117 ASP A C 1
ATOM 942 O O . ASP A 1 117 ? 17.880 0.513 -22.263 1.00 69.69 117 ASP A O 1
ATOM 946 N N . GLU A 1 118 ? 18.233 1.265 -20.182 1.00 60.94 118 GLU A N 1
ATOM 947 C CA . GLU A 1 118 ? 19.708 1.227 -20.292 1.00 60.94 118 GLU A CA 1
ATOM 948 C C . GLU A 1 118 ? 20.238 -0.188 -20.604 1.00 60.94 118 GLU A C 1
ATOM 950 O O . GLU A 1 118 ? 21.198 -0.380 -21.358 1.00 60.94 118 GLU A O 1
ATOM 955 N N . SER A 1 119 ? 19.569 -1.216 -20.074 1.00 57.56 119 SER A N 1
ATOM 956 C CA . SER A 1 119 ? 19.906 -2.622 -20.325 1.00 57.56 119 SER A CA 1
ATOM 957 C C . SER A 1 119 ? 19.617 -3.065 -21.769 1.00 57.56 119 SER A C 1
ATOM 959 O O . SER A 1 119 ? 20.246 -4.004 -22.269 1.00 57.56 119 SER A O 1
ATOM 961 N N . LYS A 1 120 ? 18.671 -2.409 -22.458 1.00 55.34 120 LYS A N 1
ATOM 962 C CA . LYS A 1 120 ? 18.332 -2.685 -23.865 1.00 55.34 120 LYS A CA 1
ATOM 963 C C . LYS A 1 120 ? 19.270 -1.968 -24.835 1.00 55.34 120 LYS A C 1
ATOM 965 O O . LYS A 1 120 ? 19.636 -2.578 -25.841 1.00 55.34 120 LYS A O 1
ATOM 970 N N . ASP A 1 121 ? 19.716 -0.754 -24.514 1.00 53.00 121 ASP A N 1
ATOM 971 C CA . ASP A 1 121 ? 20.682 -0.016 -25.344 1.00 53.00 121 ASP A CA 1
ATOM 972 C C . ASP A 1 121 ? 22.095 -0.632 -25.318 1.00 53.00 121 ASP A C 1
ATOM 974 O O . ASP A 1 121 ? 22.826 -0.555 -26.306 1.00 53.00 121 ASP A O 1
ATOM 978 N N . ASN A 1 122 ? 22.446 -1.392 -24.274 1.00 51.69 122 ASN A N 1
ATOM 979 C CA . ASN A 1 122 ? 23.695 -2.168 -24.214 1.00 51.69 122 ASN A CA 1
ATOM 980 C C . ASN A 1 122 ? 23.699 -3.470 -25.060 1.00 51.69 122 ASN A C 1
ATOM 982 O O . ASN A 1 122 ? 24.643 -4.259 -24.975 1.00 51.69 122 ASN A O 1
ATOM 986 N N . ARG A 1 123 ? 22.678 -3.725 -25.899 1.00 51.06 123 ARG A N 1
ATOM 987 C CA . ARG A 1 123 ? 22.603 -4.888 -26.821 1.00 51.06 123 ARG A CA 1
ATOM 988 C C . ARG A 1 123 ? 22.892 -4.555 -28.300 1.00 51.06 123 ARG A C 1
ATOM 990 O O . ARG A 1 123 ? 22.492 -5.310 -29.185 1.00 51.06 123 ARG A O 1
ATOM 997 N N . MET A 1 124 ? 23.633 -3.484 -28.584 1.00 50.38 124 MET A N 1
ATOM 998 C CA . MET A 1 124 ? 24.276 -3.197 -29.883 1.00 50.38 124 MET A CA 1
ATOM 999 C C . MET A 1 124 ? 25.779 -2.982 -29.627 1.00 50.38 124 MET A C 1
ATOM 1001 O O . MET A 1 124 ? 26.127 -2.197 -28.764 1.00 50.38 124 MET A O 1
ATOM 1005 N N . SER A 1 125 ? 26.771 -3.586 -30.283 1.00 51.22 125 SER A N 1
ATOM 1006 C CA . SER A 1 125 ? 26.864 -4.494 -31.420 1.00 51.22 125 SER A CA 1
ATOM 1007 C C . SER A 1 125 ? 28.221 -5.204 -31.297 1.00 51.22 125 SER A C 1
ATOM 1009 O O . SER A 1 125 ? 29.259 -4.553 -31.361 1.00 51.22 125 SER A O 1
ATOM 1011 N N . CYS A 1 126 ? 28.240 -6.528 -31.144 1.00 46.41 126 CYS A N 1
ATOM 1012 C CA . CYS A 1 126 ? 29.431 -7.331 -31.436 1.00 46.41 126 CYS A CA 1
ATOM 1013 C C . CYS A 1 126 ? 29.116 -8.258 -32.610 1.00 46.41 126 CYS A C 1
ATOM 1015 O O . CYS A 1 126 ? 29.176 -9.478 -32.492 1.00 46.41 126 CYS A O 1
ATOM 1017 N N . THR A 1 127 ? 28.766 -7.673 -33.759 1.00 52.84 127 THR A N 1
ATOM 1018 C CA . THR A 1 127 ? 29.019 -8.364 -35.028 1.00 52.84 127 THR A CA 1
ATOM 1019 C C . THR A 1 127 ? 30.474 -8.095 -35.371 1.00 52.84 127 THR A C 1
ATOM 1021 O O . THR A 1 127 ? 30.847 -7.024 -35.841 1.00 52.84 127 THR A O 1
ATOM 1024 N N . VAL A 1 128 ? 31.305 -9.062 -35.009 1.00 49.16 128 VAL A N 1
ATOM 1025 C CA . VAL A 1 128 ? 32.737 -9.105 -35.274 1.00 49.16 128 VAL A CA 1
ATOM 1026 C C . VAL A 1 128 ? 32.932 -9.148 -36.792 1.00 49.16 128 VAL A C 1
ATOM 1028 O O . VAL A 1 128 ? 32.738 -10.194 -37.405 1.00 49.16 128 VAL A O 1
ATOM 1031 N N . ASN A 1 129 ? 33.301 -8.028 -37.416 1.00 39.69 129 ASN A N 1
ATOM 1032 C CA . ASN A 1 129 ? 33.874 -8.062 -38.761 1.00 39.69 129 ASN A CA 1
ATOM 1033 C C . ASN A 1 129 ? 35.349 -8.457 -38.631 1.00 39.69 129 ASN A C 1
ATOM 1035 O O . ASN A 1 129 ? 36.218 -7.617 -38.419 1.00 39.69 129 ASN A O 1
ATOM 1039 N N . LEU A 1 130 ? 35.607 -9.761 -38.721 1.00 44.53 130 LEU A N 1
ATOM 1040 C CA . LEU A 1 130 ? 36.899 -10.304 -39.130 1.00 44.53 130 LEU A CA 1
ATOM 1041 C C . LEU A 1 130 ? 36.865 -10.470 -40.651 1.00 44.53 130 LEU A C 1
ATOM 1043 O O . LEU A 1 130 ? 36.551 -11.556 -41.134 1.00 44.53 130 LEU A O 1
ATOM 1047 N N . LEU A 1 131 ? 37.145 -9.384 -41.372 1.00 44.22 131 LEU A N 1
ATOM 1048 C CA . LEU A 1 131 ? 37.629 -9.362 -42.756 1.00 44.22 131 LEU A CA 1
ATOM 1049 C C . LEU A 1 131 ? 38.453 -8.090 -42.966 1.00 44.22 131 LEU A C 1
ATOM 1051 O O . LEU A 1 131 ? 37.948 -7.006 -42.594 1.00 44.22 131 LEU A O 1
#

Organism: Corythaixoides concolor (NCBI:txid103956)

Foldseek 3Di:
DVPPPPPDPPVLLVLLVQCQPPDPVSVLVSLLVSLVVLVVVCVVPVCNPVVLVVSLVSVLVVVLVVTDDPVSLVSNLVVQQVSLVVPPVCNVVSNVSNVVSSVSRVVSNVVVVVVVVVVVVVPDDPPPPPD